Protein AF-A0A931G8M2-F1 (afdb_monomer_lite)

pLDDT: mean 72.58, std 11.4, range [48.94, 92.19]

InterPro domains:
  IPR045512 Protein of unknown function DUF6480 [PF20088] (32-71)

Secondary structure (DSSP, 8-state):
-PPP-GGG-TT-TT-TT--------TTSTTTSSSPPPPTT--TT-PPPPPPPTTPPPPPTT---S------

Sequence (71 aa):
MSSYHPENDPANPDQPGAEKPAGKNNNDKGAAANPDPLNGNITGLEPGGGVPPGETPPAAGQMSTDQGHDE

Organism: NCBI:txid2935737

Radius of gyration: 25.68 Å; chains: 1; bounding box: 36×30×71 Å

Structure (mmCIF, N/CA/C/O backbone):
data_AF-A0A931G8M2-F1
#
_entry.id   AF-A0A931G8M2-F1
#
loop_
_atom_site.group_PDB
_atom_site.id
_atom_site.type_symbol
_atom_site.label_atom_id
_atom_site.label_alt_id
_atom_site.label_comp_id
_atom_site.label_asym_id
_atom_site.label_entity_id
_atom_site.label_seq_id
_atom_site.pdbx_PDB_ins_code
_atom_site.Cartn_x
_atom_site.Cartn_y
_atom_site.Cartn_z
_atom_site.occupancy
_atom_site.B_iso_or_equiv
_atom_site.auth_seq_id
_atom_site.auth_comp_id
_atom_site.auth_asym_id
_atom_site.auth_atom_id
_atom_site.pdbx_PDB_model_num
ATOM 1 N N . MET A 1 1 ? 10.977 8.622 56.203 1.00 70.06 1 MET A N 1
ATOM 2 C CA . MET A 1 1 ? 10.406 8.141 54.927 1.00 70.06 1 MET A CA 1
ATOM 3 C C . MET A 1 1 ? 8.927 8.482 54.962 1.00 70.06 1 MET A C 1
ATOM 5 O O . MET A 1 1 ? 8.280 8.075 55.918 1.00 70.06 1 MET A O 1
ATOM 9 N N . SER A 1 2 ? 8.422 9.304 54.035 1.00 72.19 2 SER A N 1
ATOM 10 C CA . SER A 1 2 ? 6.978 9.584 53.968 1.00 72.19 2 SER A CA 1
ATOM 11 C C . SER A 1 2 ? 6.260 8.285 53.624 1.00 72.19 2 SER A C 1
ATOM 13 O O . SER A 1 2 ? 6.628 7.646 52.640 1.00 72.19 2 SER A O 1
ATOM 15 N N . SER A 1 3 ? 5.295 7.870 54.444 1.00 82.00 3 SER A N 1
ATOM 16 C CA . SER A 1 3 ? 4.463 6.719 54.098 1.00 82.00 3 SER A CA 1
ATOM 17 C C . SER A 1 3 ? 3.595 7.110 52.912 1.00 82.00 3 SER A C 1
ATOM 19 O O . SER A 1 3 ? 2.930 8.144 52.932 1.00 82.00 3 SER A O 1
ATOM 21 N N . TYR A 1 4 ? 3.664 6.316 51.852 1.00 78.62 4 TYR A N 1
ATOM 22 C CA . TYR A 1 4 ? 2.745 6.444 50.736 1.00 78.62 4 TYR A CA 1
ATOM 23 C C . TYR A 1 4 ? 1.350 6.058 51.236 1.00 78.62 4 TYR A C 1
ATOM 25 O O . TYR A 1 4 ? 1.167 4.977 51.795 1.00 78.62 4 TYR A O 1
ATOM 33 N N . HIS A 1 5 ? 0.402 6.980 51.089 1.00 79.75 5 HIS A N 1
ATOM 34 C CA . HIS A 1 5 ? -0.997 6.793 51.452 1.00 79.75 5 HIS 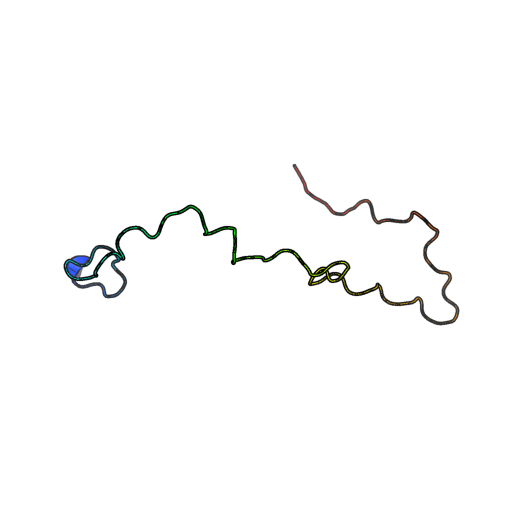A CA 1
ATOM 35 C C . HIS A 1 5 ? -1.782 6.580 50.154 1.00 79.75 5 HIS A C 1
ATOM 37 O O . HIS A 1 5 ? -2.132 7.575 49.510 1.00 79.75 5 HIS A O 1
ATOM 43 N N . PRO A 1 6 ? -2.002 5.321 49.727 1.00 77.75 6 PRO A N 1
ATOM 44 C CA . PRO A 1 6 ? -2.637 5.019 48.446 1.00 77.75 6 PRO A CA 1
ATOM 45 C C . PRO A 1 6 ? -4.035 5.634 48.336 1.00 77.75 6 PRO A C 1
ATOM 47 O O . PRO A 1 6 ? -4.471 5.972 47.242 1.00 77.75 6 PRO A O 1
ATOM 50 N N . GLU A 1 7 ? -4.733 5.847 49.451 1.00 74.50 7 GLU A N 1
ATOM 51 C CA . GLU A 1 7 ? -6.060 6.469 49.482 1.00 74.50 7 GLU A CA 1
ATOM 52 C C . GLU A 1 7 ? -6.058 7.921 48.973 1.00 74.50 7 GLU A C 1
ATOM 54 O O . GLU A 1 7 ? -7.080 8.391 48.481 1.00 74.50 7 GLU A O 1
ATOM 59 N N . ASN A 1 8 ? -4.919 8.616 49.058 1.00 78.19 8 ASN A N 1
ATOM 60 C CA . ASN A 1 8 ? -4.760 10.005 48.617 1.00 78.19 8 ASN A CA 1
ATOM 61 C C . ASN A 1 8 ? -4.063 10.131 47.252 1.00 78.19 8 ASN A C 1
ATOM 63 O O . ASN A 1 8 ? -3.840 11.253 46.793 1.00 78.19 8 ASN A O 1
ATOM 67 N N . ASP A 1 9 ? -3.681 9.023 46.610 1.00 78.88 9 ASP A N 1
ATOM 68 C CA . ASP A 1 9 ? -3.073 9.065 45.280 1.00 78.88 9 ASP A CA 1
ATOM 69 C C . ASP A 1 9 ? -4.165 9.285 44.216 1.00 78.88 9 ASP A C 1
ATOM 71 O O . ASP A 1 9 ? -5.055 8.437 44.089 1.00 78.88 9 ASP A O 1
ATOM 75 N N . PRO A 1 10 ? -4.130 10.388 43.439 1.00 75.38 10 PRO A N 1
ATOM 76 C CA . PRO A 1 10 ? -5.091 10.632 42.361 1.00 75.38 10 PRO A CA 1
ATOM 77 C C . PRO A 1 10 ? -5.059 9.571 41.250 1.00 75.38 10 PRO A C 1
ATOM 79 O O . PRO A 1 10 ? -6.018 9.464 40.492 1.00 75.38 10 PRO A O 1
ATOM 82 N N . ALA A 1 11 ? -3.980 8.795 41.139 1.00 77.75 11 ALA A N 1
ATOM 83 C CA . ALA A 1 11 ? -3.859 7.687 40.201 1.00 77.75 11 ALA A CA 1
ATOM 84 C C . ALA A 1 11 ? -4.349 6.342 40.770 1.00 77.75 11 ALA A C 1
ATOM 86 O O . ALA A 1 11 ? -4.355 5.356 40.031 1.00 77.75 11 ALA A O 1
ATOM 87 N N . ASN A 1 12 ? -4.762 6.263 42.044 1.00 77.69 12 ASN A N 1
ATOM 88 C CA . ASN A 1 12 ? -5.282 5.023 42.619 1.00 77.69 12 ASN A CA 1
ATOM 89 C C . ASN A 1 12 ? -6.699 4.720 42.077 1.00 77.69 12 ASN A C 1
ATOM 91 O O . ASN A 1 12 ? -7.639 5.464 42.366 1.00 77.69 12 ASN A O 1
ATOM 95 N N . PRO A 1 13 ? -6.899 3.615 41.333 1.00 71.88 13 PRO A N 1
ATOM 96 C CA . PRO A 1 13 ? -8.202 3.256 40.767 1.00 71.88 13 PRO A CA 1
ATOM 97 C C . PRO A 1 13 ? -9.219 2.766 41.811 1.00 71.88 13 PRO A C 1
ATOM 99 O O . PRO A 1 13 ? -10.403 2.635 41.497 1.00 71.88 13 PRO A O 1
ATOM 102 N N . ASP A 1 14 ? -8.778 2.480 43.037 1.00 68.69 14 ASP A N 1
ATOM 103 C CA . ASP A 1 14 ? -9.612 1.991 44.136 1.00 68.69 14 ASP A CA 1
ATOM 104 C C . ASP A 1 14 ? -10.026 3.104 45.116 1.00 68.69 14 ASP A C 1
ATOM 106 O O . ASP A 1 14 ? -10.426 2.821 46.247 1.00 68.69 14 ASP A O 1
ATOM 110 N N . GLN A 1 15 ? -9.970 4.375 44.693 1.00 68.06 15 GLN A N 1
ATOM 111 C CA . GLN A 1 15 ? -10.456 5.495 45.500 1.00 68.06 15 GLN A CA 1
ATOM 112 C C . GLN A 1 15 ? -11.929 5.297 45.917 1.00 68.06 15 GLN A C 1
ATOM 114 O O . GLN A 1 15 ? -12.797 5.092 45.057 1.00 68.06 15 GLN A O 1
ATOM 119 N N . PRO A 1 16 ? -12.251 5.404 47.221 1.00 59.34 16 PRO A N 1
ATOM 120 C CA . PRO A 1 16 ? -13.619 5.322 47.716 1.00 59.34 16 PRO A CA 1
ATOM 121 C C . PRO A 1 16 ? -14.379 6.591 47.306 1.00 59.34 16 PRO A C 1
ATOM 123 O O . PRO A 1 16 ? -14.371 7.599 48.005 1.00 59.34 16 PRO A O 1
ATOM 126 N N . GLY A 1 17 ? -14.991 6.560 46.124 1.00 57.38 17 GLY A N 1
ATOM 127 C CA . GLY A 1 17 ? -15.658 7.711 45.502 1.00 57.38 17 GLY A CA 1
ATOM 128 C C . GLY A 1 17 ? -15.499 7.762 43.984 1.00 57.38 17 GLY A C 1
ATOM 129 O O . GLY A 1 17 ? -16.273 8.442 43.317 1.00 57.38 17 GLY A O 1
ATOM 130 N N . ALA A 1 18 ? -14.557 6.997 43.421 1.00 57.72 18 ALA A N 1
ATOM 131 C CA . ALA A 1 18 ? -14.554 6.709 41.997 1.00 57.72 18 ALA A CA 1
ATOM 132 C C . ALA A 1 18 ? -15.709 5.741 41.713 1.00 57.72 18 ALA A C 1
ATOM 134 O O . ALA A 1 18 ? -15.651 4.557 42.052 1.00 57.72 18 ALA A O 1
ATOM 135 N N . GLU A 1 19 ? -16.790 6.251 41.124 1.00 55.62 19 GLU A N 1
ATOM 136 C CA . GLU A 1 19 ? -17.838 5.424 40.536 1.00 55.62 19 GLU A CA 1
ATOM 137 C C . GLU A 1 19 ? -17.176 4.486 39.519 1.00 55.62 19 GLU A C 1
ATOM 139 O O . GLU A 1 19 ? -16.900 4.870 38.382 1.00 55.62 19 GLU A O 1
ATOM 144 N N . LYS A 1 20 ? -16.880 3.242 39.924 1.00 59.12 20 LYS A N 1
ATOM 145 C CA . LYS A 1 20 ? -16.556 2.174 38.976 1.00 59.12 20 LYS A CA 1
ATOM 146 C C . LYS A 1 20 ? -17.743 2.134 38.015 1.00 59.12 20 LYS A C 1
ATOM 148 O O . LYS A 1 20 ? -18.848 1.851 38.487 1.00 59.12 20 LYS A O 1
ATOM 153 N N . PRO A 1 21 ? -17.577 2.437 36.711 1.00 49.66 21 PRO A N 1
ATOM 154 C CA . PRO A 1 21 ? -18.687 2.343 35.786 1.00 49.66 21 PRO A CA 1
ATOM 155 C C . PRO A 1 21 ? -19.190 0.907 35.864 1.00 49.66 21 PRO A C 1
ATOM 157 O O . PRO A 1 21 ? -18.456 -0.033 35.545 1.00 49.66 21 PRO A O 1
ATOM 160 N N . ALA A 1 22 ? -20.414 0.756 36.378 1.00 50.41 22 ALA A N 1
ATOM 161 C CA . ALA A 1 22 ? -21.104 -0.514 36.483 1.00 50.41 22 ALA A CA 1
ATOM 162 C C . ALA A 1 22 ? -20.932 -1.250 35.155 1.00 50.41 22 ALA A C 1
ATOM 164 O O . ALA A 1 22 ? -21.158 -0.662 34.093 1.00 50.41 22 ALA A O 1
ATOM 165 N N . GLY A 1 23 ? -20.431 -2.485 35.245 1.00 53.66 23 GLY A N 1
ATOM 166 C CA . GLY A 1 23 ? -19.928 -3.274 34.129 1.00 53.66 23 GLY A CA 1
ATOM 167 C C . GLY A 1 23 ? -20.735 -3.076 32.853 1.00 53.66 23 GLY A C 1
ATOM 168 O O . GLY A 1 23 ? -21.826 -3.617 32.699 1.00 53.66 23 GLY A O 1
ATOM 169 N N . LYS A 1 24 ? -20.166 -2.315 31.915 1.00 48.94 24 LYS A N 1
ATOM 170 C CA . LYS A 1 24 ? -20.602 -2.334 30.524 1.00 48.94 24 LYS A CA 1
ATOM 171 C C . LYS A 1 24 ? -20.195 -3.688 29.975 1.00 48.94 24 LYS A C 1
ATOM 173 O O . LYS A 1 24 ? -19.007 -3.950 29.799 1.00 48.94 24 LYS A O 1
ATOM 178 N N . ASN A 1 25 ? -21.204 -4.541 29.827 1.00 51.44 25 ASN A N 1
ATOM 179 C CA . ASN A 1 25 ? -21.240 -5.778 29.059 1.00 51.44 25 ASN A CA 1
ATOM 180 C C . ASN A 1 25 ? -19.980 -5.953 28.202 1.00 51.44 25 ASN A C 1
ATOM 182 O O . ASN A 1 25 ? -19.797 -5.279 27.192 1.00 51.44 25 ASN A O 1
ATOM 186 N N . ASN A 1 26 ? -19.100 -6.865 28.615 1.00 55.94 26 ASN A N 1
ATOM 187 C CA . ASN A 1 26 ? -17.843 -7.165 27.924 1.00 55.94 26 ASN A CA 1
ATOM 188 C C . ASN A 1 26 ? -18.046 -7.814 26.533 1.00 55.94 26 ASN A C 1
ATOM 190 O O . ASN A 1 26 ? -17.093 -8.356 25.987 1.00 55.94 26 ASN A O 1
ATOM 194 N N . ASN A 1 27 ? -19.257 -7.781 25.969 1.00 55.75 27 ASN A N 1
ATOM 195 C CA . ASN A 1 27 ? -19.583 -8.406 24.688 1.00 55.75 27 ASN A CA 1
ATOM 196 C C . ASN A 1 27 ? -19.201 -7.551 23.469 1.00 55.75 27 ASN A C 1
ATOM 198 O O . ASN A 1 27 ? -19.067 -8.094 22.382 1.00 55.75 27 ASN A O 1
ATOM 202 N N . ASP A 1 28 ? -18.951 -6.248 23.639 1.00 55.50 28 ASP A N 1
ATOM 203 C CA . ASP A 1 28 ? -18.787 -5.327 22.500 1.00 55.50 28 ASP A CA 1
ATOM 204 C C . ASP A 1 28 ? -17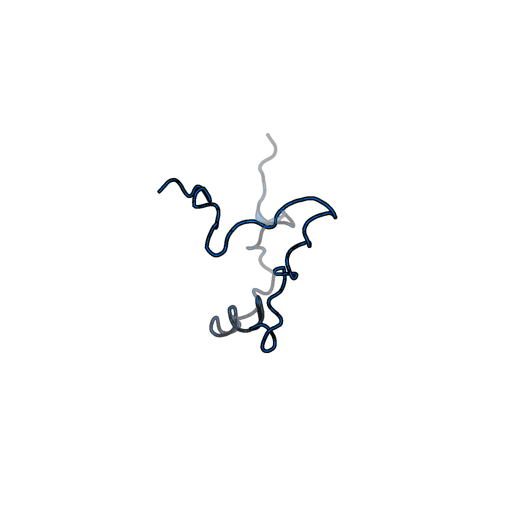.380 -4.718 22.371 1.00 55.50 28 ASP A C 1
ATOM 206 O O . ASP A 1 28 ? -17.137 -3.881 21.502 1.00 55.50 28 ASP A O 1
ATOM 210 N N . LYS A 1 29 ? -16.408 -5.129 23.202 1.00 56.62 29 LYS A N 1
ATOM 211 C CA . LYS A 1 29 ? -15.044 -4.554 23.150 1.00 56.62 29 LYS A CA 1
ATOM 212 C C . LYS A 1 29 ? -14.286 -4.882 21.857 1.00 56.62 29 LYS A C 1
ATOM 214 O O . LYS A 1 29 ? -13.322 -4.192 21.544 1.00 56.62 29 LYS A O 1
ATOM 219 N N . GLY A 1 30 ? -14.720 -5.902 21.115 1.00 56.25 30 GLY A N 1
ATOM 220 C CA . GLY A 1 30 ? -14.180 -6.249 19.797 1.00 56.25 30 GLY A CA 1
ATOM 221 C C . GLY A 1 30 ? -14.944 -5.638 18.620 1.00 56.25 30 GLY A C 1
ATOM 222 O O . GLY A 1 30 ? -14.415 -5.619 17.518 1.00 56.25 30 GLY A O 1
ATOM 223 N N . ALA A 1 31 ? -16.156 -5.113 18.834 1.00 60.44 31 ALA A N 1
ATOM 224 C CA . ALA A 1 31 ? -17.034 -4.681 17.742 1.00 60.44 31 ALA A CA 1
ATOM 225 C C . ALA A 1 31 ? -16.682 -3.295 17.168 1.00 60.44 31 ALA A C 1
ATOM 227 O O . ALA A 1 31 ? -17.096 -2.969 16.061 1.00 60.44 31 ALA A O 1
ATOM 228 N N . ALA A 1 32 ? -15.939 -2.468 17.913 1.00 63.50 32 ALA A N 1
ATOM 229 C CA . ALA A 1 32 ? -15.676 -1.074 17.535 1.00 63.50 32 ALA A CA 1
ATOM 230 C C . ALA A 1 32 ? -14.193 -0.672 17.525 1.00 63.50 32 AL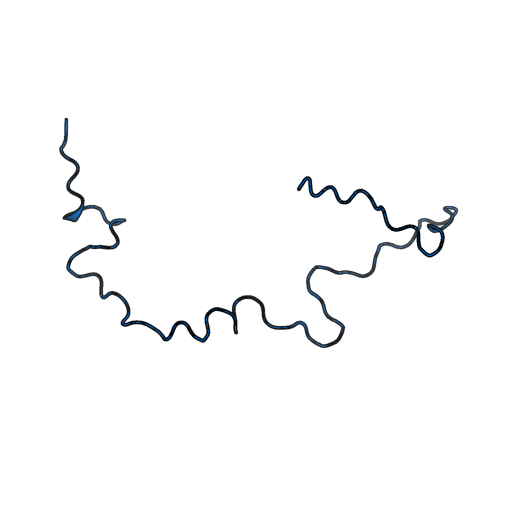A A C 1
ATOM 232 O O . ALA A 1 32 ? -13.855 0.366 16.963 1.00 63.50 32 ALA A O 1
ATOM 233 N N . ALA A 1 33 ? -13.305 -1.453 18.151 1.00 73.44 33 ALA A N 1
ATOM 234 C CA . ALA A 1 33 ? -11.891 -1.082 18.261 1.00 73.44 33 ALA A CA 1
ATOM 235 C C . ALA A 1 33 ? -11.131 -1.228 16.930 1.00 73.44 33 ALA A C 1
ATOM 237 O O . ALA A 1 33 ? -10.148 -0.526 16.707 1.00 73.44 33 ALA A O 1
ATOM 238 N N . ASN A 1 34 ? -11.594 -2.121 1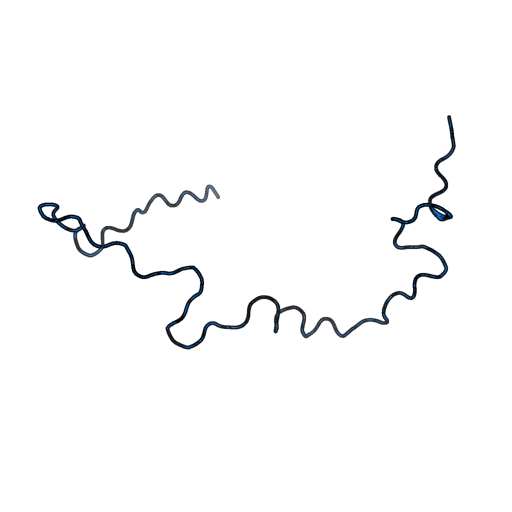6.053 1.00 73.31 34 ASN A N 1
ATOM 239 C CA . ASN A 1 34 ? -11.053 -2.336 14.717 1.00 73.31 34 ASN A CA 1
ATOM 240 C C . ASN A 1 34 ? -12.205 -2.809 13.811 1.00 73.31 34 ASN A C 1
ATOM 242 O O . ASN A 1 34 ? -12.405 -4.015 13.675 1.00 73.31 34 ASN A O 1
ATOM 246 N 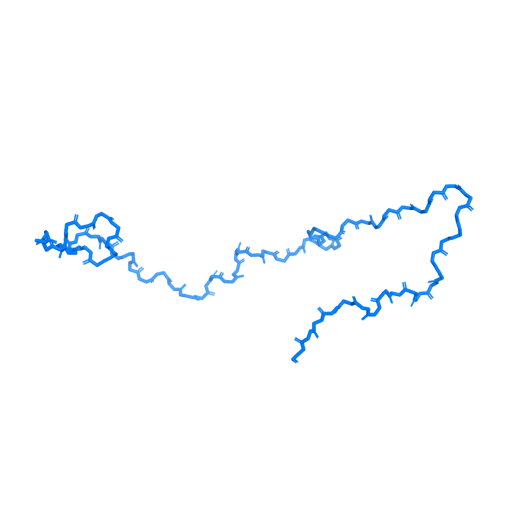N . PRO A 1 35 ? -13.063 -1.891 13.325 1.00 78.44 35 PRO A N 1
ATOM 247 C CA . PRO A 1 35 ? -14.177 -2.272 12.464 1.00 78.44 35 PRO A CA 1
ATOM 248 C C . PRO A 1 35 ? -13.647 -2.952 11.199 1.00 78.44 35 PR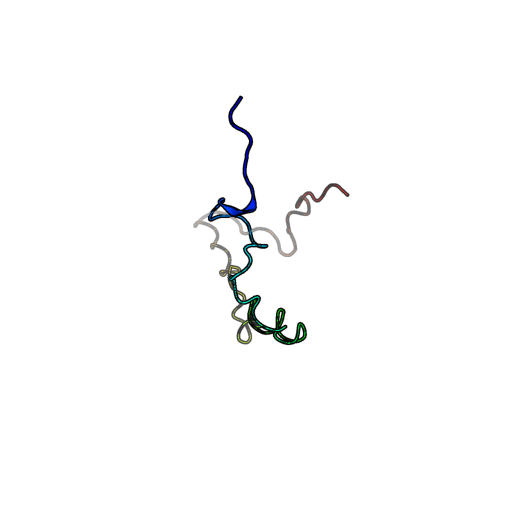O A C 1
ATOM 250 O O . PRO A 1 35 ? -12.588 -2.573 10.694 1.00 78.44 35 PRO A O 1
ATOM 253 N N . ASP A 1 36 ? -14.395 -3.925 10.677 1.00 81.44 36 ASP A N 1
ATOM 254 C CA . ASP A 1 36 ? -14.025 -4.578 9.424 1.00 81.44 36 ASP A CA 1
ATOM 255 C C . ASP A 1 36 ? -13.841 -3.526 8.316 1.00 81.44 36 ASP A C 1
ATOM 257 O O . ASP A 1 36 ? -14.652 -2.595 8.195 1.00 81.44 36 ASP A O 1
ATOM 261 N N . PRO A 1 37 ? -12.785 -3.641 7.495 1.00 80.00 37 PRO A N 1
ATOM 262 C CA . PRO A 1 37 ? -12.576 -2.720 6.394 1.00 80.00 37 PRO A CA 1
ATOM 263 C C . PRO A 1 37 ? -13.757 -2.766 5.421 1.00 80.00 37 PRO A C 1
ATOM 265 O O . PRO A 1 37 ? -14.332 -3.826 5.157 1.00 80.00 37 PRO A O 1
ATOM 268 N N . LEU A 1 38 ? -14.088 -1.617 4.821 1.00 81.50 38 LEU A N 1
ATOM 269 C CA . LEU A 1 38 ? -14.982 -1.601 3.660 1.00 81.50 38 LEU A CA 1
ATOM 270 C C . LEU A 1 38 ? -14.405 -2.549 2.598 1.00 81.50 38 LEU A C 1
ATOM 272 O O . LEU A 1 38 ? -13.188 -2.674 2.491 1.00 81.50 38 LEU A O 1
ATOM 276 N N . ASN A 1 39 ? -15.258 -3.207 1.810 1.00 81.50 39 ASN A N 1
ATOM 277 C CA . ASN A 1 39 ? -14.803 -4.190 0.825 1.00 81.50 39 ASN A CA 1
ATOM 278 C C . ASN A 1 39 ? -13.671 -3.623 -0.059 1.00 81.50 39 ASN A C 1
ATOM 280 O O . ASN A 1 39 ? -13.874 -2.634 -0.762 1.00 81.50 39 ASN A O 1
ATOM 284 N N . GLY A 1 40 ? -12.485 -4.237 0.009 1.00 77.25 40 GLY A N 1
ATOM 285 C CA . GLY A 1 40 ? -11.280 -3.802 -0.709 1.00 77.25 40 GLY A CA 1
ATOM 286 C C . GLY A 1 40 ? -10.467 -2.662 -0.069 1.00 77.25 40 GLY A C 1
ATOM 287 O O . GLY A 1 40 ? -9.428 -2.309 -0.614 1.00 77.25 40 GLY A O 1
ATOM 288 N N . ASN A 1 41 ? -10.879 -2.115 1.078 1.00 78.00 41 ASN A N 1
ATOM 289 C CA . ASN A 1 41 ? -10.255 -0.965 1.748 1.00 78.00 41 ASN A CA 1
ATOM 290 C C . ASN A 1 41 ? -9.604 -1.369 3.075 1.00 78.00 41 ASN A C 1
ATOM 292 O O . ASN A 1 41 ? -10.037 -0.953 4.151 1.00 78.00 41 ASN A O 1
ATOM 296 N N . ILE A 1 42 ? -8.568 -2.200 3.003 1.00 79.69 42 ILE A N 1
ATOM 297 C CA . ILE A 1 42 ? -7.805 -2.608 4.184 1.00 79.69 42 ILE A CA 1
ATOM 298 C C . ILE A 1 42 ? -6.898 -1.442 4.594 1.00 79.69 42 ILE A C 1
ATOM 300 O O . ILE A 1 42 ? -6.049 -1.003 3.818 1.00 79.69 42 ILE A O 1
ATOM 304 N N . THR A 1 43 ? -7.085 -0.923 5.809 1.00 75.69 43 THR A N 1
ATOM 305 C CA . THR A 1 43 ? -6.240 0.159 6.334 1.00 75.69 43 THR A CA 1
ATOM 306 C C . THR A 1 43 ? -4.770 -0.277 6.381 1.00 75.69 43 THR A C 1
ATOM 308 O O . THR A 1 43 ? -4.466 -1.404 6.768 1.00 75.69 43 THR A O 1
ATOM 311 N N . GLY A 1 44 ? -3.855 0.593 5.949 1.00 77.88 44 GLY A N 1
ATOM 312 C CA . GLY A 1 44 ? -2.412 0.321 5.942 1.00 77.88 44 GLY A CA 1
ATOM 313 C C . GLY A 1 44 ? -1.896 -0.595 4.822 1.00 77.88 44 GLY A C 1
ATOM 314 O O . GLY A 1 44 ? -0.687 -0.782 4.731 1.00 77.88 44 GLY A O 1
ATOM 315 N N . LEU A 1 45 ? -2.761 -1.132 3.951 1.00 79.31 45 LEU A N 1
ATOM 316 C CA . LEU A 1 45 ? -2.358 -1.854 2.736 1.00 79.31 45 LEU A CA 1
ATOM 317 C C . LEU A 1 45 ? -2.581 -0.982 1.499 1.00 79.31 45 LEU A C 1
ATOM 319 O O . LEU A 1 45 ? -3.457 -1.245 0.673 1.00 79.31 45 LEU A O 1
ATOM 323 N N . GLU A 1 46 ? -1.793 0.083 1.378 1.00 81.56 46 GLU A N 1
ATOM 324 C CA . GLU A 1 46 ? -1.762 0.862 0.142 1.00 81.56 46 GLU A CA 1
ATOM 325 C C . GLU A 1 46 ? -1.254 -0.019 -1.016 1.00 81.56 46 GLU A C 1
ATOM 327 O O . GLU A 1 46 ? -0.417 -0.904 -0.798 1.00 81.56 46 GLU A O 1
ATOM 332 N N . PRO A 1 47 ? -1.737 0.184 -2.257 1.00 82.25 47 PRO A N 1
ATOM 333 C CA . PRO A 1 47 ? -1.139 -0.453 -3.423 1.00 82.25 47 PRO A CA 1
ATOM 334 C C . PRO A 1 47 ? 0.375 -0.222 -3.417 1.00 82.25 47 PRO A C 1
ATOM 336 O O . PRO A 1 47 ? 0.826 0.904 -3.206 1.00 82.25 47 PRO A O 1
ATOM 339 N N . GLY A 1 48 ? 1.158 -1.282 -3.629 1.00 81.94 48 GLY A N 1
ATOM 340 C CA . GLY A 1 48 ? 2.616 -1.177 -3.627 1.00 81.94 48 GLY A CA 1
ATOM 341 C C . GLY A 1 48 ? 3.122 -0.108 -4.602 1.00 81.94 48 GLY A C 1
ATOM 342 O O . GLY A 1 48 ? 2.497 0.170 -5.629 1.00 81.94 48 GLY A O 1
ATOM 343 N N . GLY A 1 49 ? 4.275 0.485 -4.290 1.00 85.69 49 GLY A N 1
ATOM 344 C CA . GLY A 1 49 ? 4.948 1.405 -5.203 1.00 85.69 49 GLY A CA 1
ATOM 345 C C . GLY A 1 49 ? 5.300 0.713 -6.523 1.00 85.69 49 GLY A C 1
ATOM 346 O O . GLY A 1 49 ? 5.746 -0.435 -6.534 1.00 85.69 49 GLY A O 1
ATOM 347 N N . GLY A 1 50 ? 5.092 1.404 -7.644 1.00 85.88 50 GLY A N 1
ATOM 348 C CA . GLY A 1 50 ? 5.546 0.922 -8.947 1.00 85.88 50 GLY A CA 1
ATOM 349 C C . GLY A 1 50 ? 7.073 0.862 -9.016 1.00 85.88 50 GLY A C 1
ATOM 350 O O . GLY A 1 50 ? 7.761 1.594 -8.303 1.00 85.88 50 GLY A O 1
ATOM 351 N N . VAL A 1 51 ? 7.610 0.019 -9.898 1.00 87.69 51 VAL A N 1
ATOM 352 C CA . VAL A 1 51 ? 9.053 0.035 -10.153 1.00 87.69 51 VAL A CA 1
ATOM 353 C C . VAL A 1 51 ? 9.452 1.289 -10.945 1.00 87.69 51 VAL A C 1
ATOM 355 O O . VAL A 1 51 ? 8.728 1.684 -11.866 1.00 87.69 51 VAL A O 1
ATOM 358 N N . PRO A 1 52 ? 10.579 1.936 -10.610 1.00 90.00 52 PRO A N 1
ATOM 359 C CA . PRO A 1 52 ? 11.165 3.003 -11.409 1.00 90.00 52 PRO A CA 1
ATOM 360 C C . PRO A 1 52 ? 11.359 2.618 -12.889 1.00 90.00 52 PRO A C 1
ATOM 362 O O . PRO A 1 52 ? 11.617 1.454 -13.210 1.00 90.00 52 PRO A O 1
ATOM 365 N N . PRO A 1 53 ? 11.294 3.586 -13.824 1.00 91.19 53 PRO A N 1
ATOM 366 C CA . PRO A 1 53 ? 11.587 3.333 -15.232 1.00 91.19 53 PRO A CA 1
ATOM 367 C C . PRO A 1 53 ? 12.984 2.727 -15.432 1.00 91.19 53 PRO A C 1
ATOM 369 O O . PRO A 1 53 ? 13.976 3.280 -14.964 1.00 91.19 53 PRO A O 1
ATOM 372 N N . GLY A 1 54 ? 13.065 1.616 -16.168 1.00 92.19 54 GLY A N 1
ATOM 373 C CA . GLY A 1 54 ? 14.319 0.899 -16.431 1.00 92.19 54 GLY A CA 1
ATOM 374 C C . GLY A 1 54 ? 14.644 -0.212 -15.426 1.00 92.19 54 GLY A C 1
ATOM 375 O O . GLY A 1 54 ? 15.508 -1.038 -15.717 1.00 92.19 54 GLY A O 1
ATOM 376 N N . GLU A 1 55 ? 13.929 -0.296 -14.302 1.00 90.81 55 GLU A N 1
ATOM 377 C CA . GLU A 1 55 ? 14.001 -1.439 -13.390 1.00 90.81 55 GLU A CA 1
ATOM 378 C C . GLU A 1 55 ? 13.018 -2.535 -13.827 1.00 90.81 55 GLU A C 1
ATOM 380 O O . GLU A 1 55 ? 11.887 -2.268 -14.237 1.00 90.81 55 GLU A O 1
ATOM 385 N N . THR A 1 56 ? 13.453 -3.796 -13.773 1.00 86.94 56 THR A N 1
ATOM 386 C CA . THR A 1 56 ? 12.569 -4.938 -14.047 1.00 86.94 56 THR A CA 1
ATOM 387 C C . THR A 1 56 ? 11.740 -5.218 -12.789 1.00 86.94 56 THR A C 1
ATOM 389 O O . THR A 1 56 ? 12.343 -5.393 -11.729 1.00 86.94 56 THR A O 1
ATOM 392 N N . PRO A 1 57 ? 10.394 -5.275 -12.866 1.00 84.88 57 PRO A N 1
ATOM 393 C CA . PRO A 1 57 ? 9.564 -5.637 -11.723 1.00 84.88 57 PRO A CA 1
ATOM 394 C C . PRO A 1 57 ? 9.993 -6.965 -11.088 1.00 84.88 57 PRO A C 1
ATOM 396 O O . PRO A 1 57 ? 10.487 -7.844 -11.804 1.00 84.88 57 PRO A O 1
ATOM 399 N N . PRO A 1 58 ? 9.766 -7.160 -9.776 1.00 83.94 58 PRO A N 1
ATOM 400 C CA . PRO A 1 58 ? 9.937 -8.474 -9.173 1.00 83.94 58 PRO A CA 1
ATOM 401 C C . PRO A 1 58 ? 9.097 -9.504 -9.937 1.00 83.94 58 PRO A C 1
ATOM 403 O O . PRO A 1 58 ? 7.962 -9.231 -10.340 1.00 83.94 58 PRO A O 1
ATOM 406 N N . ALA A 1 59 ? 9.664 -10.691 -10.159 1.00 85.81 59 ALA A N 1
ATOM 407 C CA . ALA A 1 59 ? 8.937 -11.770 -10.815 1.00 85.81 59 ALA A CA 1
ATOM 408 C C . ALA A 1 59 ? 7.680 -12.138 -10.005 1.00 85.81 59 ALA A C 1
ATOM 410 O O . ALA A 1 59 ? 7.659 -12.040 -8.774 1.00 85.81 59 ALA A O 1
ATOM 411 N N . ALA A 1 60 ? 6.625 -12.581 -10.693 1.00 80.62 60 ALA A N 1
ATOM 412 C CA . ALA A 1 60 ? 5.397 -13.014 -10.035 1.00 80.62 60 ALA A CA 1
ATOM 413 C C . ALA A 1 60 ? 5.702 -14.107 -8.991 1.00 80.62 60 ALA A C 1
ATOM 415 O O . ALA A 1 60 ? 6.380 -15.088 -9.294 1.00 80.62 60 ALA A O 1
ATOM 416 N N . GLY A 1 61 ? 5.219 -13.922 -7.758 1.00 76.19 61 GLY A N 1
ATOM 417 C CA . GLY A 1 61 ? 5.449 -14.858 -6.650 1.00 76.19 61 GLY A CA 1
ATOM 418 C C . GLY A 1 61 ? 6.760 -14.657 -5.880 1.00 76.19 61 GLY A C 1
ATOM 419 O O . GLY A 1 61 ? 7.059 -15.448 -4.991 1.00 76.19 61 GLY A O 1
ATOM 420 N N . GLN A 1 62 ? 7.537 -13.608 -6.167 1.00 75.44 62 GLN A N 1
ATOM 421 C CA . GLN A 1 62 ? 8.636 -13.170 -5.300 1.00 75.44 62 GLN A CA 1
ATOM 422 C C . GLN A 1 62 ? 8.063 -12.386 -4.111 1.00 75.44 62 GLN A C 1
ATOM 424 O O . GLN A 1 62 ? 8.004 -11.161 -4.123 1.00 75.44 62 GLN A O 1
ATOM 429 N N . MET A 1 63 ? 7.587 -13.098 -3.093 1.00 72.81 63 MET A N 1
ATOM 430 C CA . MET A 1 63 ? 7.317 -12.518 -1.777 1.00 72.81 63 MET A CA 1
ATOM 431 C C . MET A 1 63 ? 8.537 -12.798 -0.901 1.00 72.81 63 MET A C 1
ATOM 433 O O . MET A 1 63 ? 9.012 -13.935 -0.868 1.00 72.81 63 MET A O 1
ATOM 437 N N . SER A 1 64 ? 9.073 -11.775 -0.225 1.00 73.38 64 SER A N 1
ATOM 438 C CA . SER A 1 64 ? 10.139 -11.995 0.757 1.00 73.38 64 SER A CA 1
ATOM 439 C C . SER A 1 64 ? 9.610 -12.963 1.811 1.00 73.38 64 SER A C 1
ATOM 441 O O . SER A 1 64 ? 8.651 -12.652 2.510 1.00 73.38 64 SER A O 1
ATOM 443 N N . THR A 1 65 ? 10.183 -14.163 1.876 1.00 69.50 65 THR A N 1
ATOM 444 C CA . THR A 1 65 ? 9.808 -15.177 2.877 1.00 69.50 65 THR A CA 1
ATOM 445 C C . THR A 1 65 ? 10.389 -14.835 4.257 1.00 69.50 65 THR A C 1
ATOM 447 O O . THR A 1 65 ? 10.014 -15.434 5.255 1.00 69.50 65 THR A O 1
ATOM 450 N N . ASP A 1 66 ? 11.277 -13.839 4.318 1.00 70.06 66 ASP A N 1
ATOM 451 C CA . ASP A 1 66 ? 11.990 -13.385 5.511 1.00 70.06 66 ASP A CA 1
ATOM 452 C C . ASP A 1 66 ? 11.216 -12.297 6.277 1.00 70.06 66 ASP A C 1
ATOM 454 O O . ASP A 1 66 ? 11.738 -11.234 6.607 1.00 70.06 66 ASP A O 1
ATOM 458 N N . GLN A 1 67 ? 9.928 -12.521 6.534 1.00 70.06 67 GLN A N 1
ATOM 459 C CA . GLN A 1 67 ? 9.266 -11.805 7.625 1.00 70.06 67 GLN A CA 1
ATOM 460 C C . GLN A 1 67 ? 9.477 -12.641 8.884 1.00 70.06 67 GLN A C 1
ATOM 462 O O . GLN A 1 67 ? 8.632 -13.448 9.260 1.00 70.06 67 GLN A O 1
ATOM 467 N N . GLY A 1 68 ? 10.669 -12.494 9.467 1.00 64.38 68 GLY A N 1
ATOM 468 C CA . GLY A 1 68 ? 11.078 -13.183 10.684 1.00 64.38 68 GLY A CA 1
ATOM 469 C C . GLY A 1 68 ? 10.051 -13.011 11.802 1.00 64.38 68 GLY A C 1
ATOM 470 O O . GLY A 1 68 ? 9.920 -11.938 12.388 1.00 64.38 68 GLY A O 1
ATOM 471 N N . HIS A 1 69 ? 9.334 -14.089 12.091 1.00 65.50 69 HIS A N 1
ATOM 472 C CA . HIS A 1 69 ? 8.817 -14.383 13.414 1.00 65.50 69 HIS A CA 1
ATOM 473 C C . HIS A 1 69 ? 9.658 -15.555 13.916 1.00 65.50 69 HIS A C 1
ATOM 475 O O . HIS A 1 69 ? 9.481 -16.679 13.450 1.00 65.50 69 HIS A O 1
ATOM 481 N N . ASP A 1 70 ? 10.612 -15.274 14.805 1.00 67.88 70 ASP A N 1
ATOM 482 C CA . ASP A 1 70 ? 11.183 -16.324 15.642 1.00 67.88 70 ASP A CA 1
ATOM 483 C C . ASP A 1 70 ? 10.037 -16.854 16.520 1.00 67.88 70 ASP A C 1
ATOM 485 O O . ASP A 1 70 ? 9.464 -16.101 17.314 1.00 67.88 70 ASP A O 1
ATOM 489 N N . GLU A 1 71 ? 9.648 -18.113 16.313 1.00 60.53 71 GLU A N 1
ATOM 490 C CA . GLU A 1 71 ? 8.831 -18.868 17.274 1.00 60.53 71 GLU A CA 1
ATOM 491 C C . GLU A 1 71 ? 9.674 -19.306 18.479 1.00 60.53 71 GLU A C 1
ATOM 493 O O . GLU A 1 71 ? 10.819 -19.779 18.277 1.00 60.53 71 GLU A O 1
#

Foldseek 3Di:
DDDDDLLPDPPNPPNPPPPPPDDDPPPCPPCPPDDDADVVGDPPPDPDDDDPPPDDDDPPPPDPPPPDDDD